Protein AF-A0A939X6S9-F1 (afdb_monomer_lite)

Sequence (75 aa):
MKCRYCADTLRVMNEKLLSKIGEKCGGNPDGFHVAVSNGDNCVYCGNPVTCKLGKPLTKYGNNCKNSPTGLHCLQ

pLDDT: mean 87.46, std 3.94, range [68.38, 92.25]

Structure (mmCIF, N/CA/C/O backbone):
data_AF-A0A939X6S9-F1
#
_entry.id   AF-A0A939X6S9-F1
#
loop_
_atom_site.group_PDB
_atom_site.id
_atom_site.type_symbol
_atom_site.label_atom_id
_atom_site.label_alt_id
_atom_site.label_comp_id
_atom_site.label_asym_id
_atom_site.label_entity_id
_atom_site.label_seq_id
_atom_site.pdbx_PDB_ins_code
_atom_site.Cartn_x
_atom_site.Cartn_y
_atom_site.Cartn_z
_atom_site.occupancy
_atom_site.B_iso_or_equiv
_atom_site.auth_seq_id
_atom_site.auth_comp_id
_atom_site.auth_asym_id
_atom_site.auth_atom_id
_atom_site.pdbx_PDB_model_num
ATOM 1 N N . MET A 1 1 ? 3.018 -6.986 2.380 1.00 87.00 1 MET A N 1
ATOM 2 C CA . MET A 1 1 ? 1.930 -6.921 1.371 1.00 87.00 1 MET A CA 1
ATOM 3 C C . MET A 1 1 ? 2.549 -7.013 -0.020 1.00 87.00 1 MET A C 1
ATOM 5 O O . MET A 1 1 ? 3.768 -6.914 -0.105 1.00 87.00 1 MET A O 1
ATOM 9 N N . LYS A 1 2 ? 1.775 -7.214 -1.091 1.00 91.44 2 LYS A N 1
ATOM 10 C CA . LYS A 1 2 ? 2.296 -7.201 -2.474 1.00 91.44 2 LYS A CA 1
ATOM 11 C C . LYS A 1 2 ? 1.663 -6.080 -3.283 1.00 91.44 2 LYS A C 1
ATOM 13 O O . LYS A 1 2 ? 0.536 -5.712 -2.987 1.00 91.44 2 LYS A O 1
ATOM 18 N N . CYS A 1 3 ? 2.362 -5.546 -4.276 1.00 91.88 3 CYS A N 1
ATOM 19 C CA . CYS A 1 3 ? 1.811 -4.566 -5.203 1.00 91.88 3 CYS A CA 1
ATOM 20 C C . CYS A 1 3 ? 0.861 -5.248 -6.189 1.00 91.88 3 CYS A C 1
ATOM 22 O O . CYS A 1 3 ? 1.221 -6.262 -6.780 1.00 91.88 3 CYS A O 1
ATOM 24 N N . ARG A 1 4 ? -0.318 -4.669 -6.415 1.00 91.19 4 ARG A 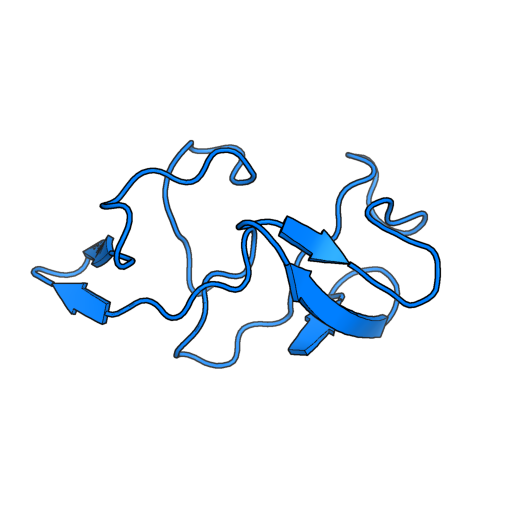N 1
ATOM 25 C CA . ARG A 1 4 ? -1.298 -5.144 -7.398 1.00 91.19 4 ARG A CA 1
ATOM 26 C C . ARG A 1 4 ? -0.780 -5.054 -8.837 1.00 91.19 4 ARG A C 1
ATOM 28 O O . ARG A 1 4 ? -1.144 -5.888 -9.654 1.00 91.19 4 ARG A O 1
ATOM 35 N N . TYR A 1 5 ? 0.066 -4.066 -9.130 1.00 90.88 5 TYR A N 1
ATOM 36 C CA . TYR A 1 5 ? 0.526 -3.774 -10.490 1.00 90.88 5 TYR A CA 1
ATOM 37 C C . TYR A 1 5 ? 1.857 -4.442 -10.847 1.00 90.88 5 TYR A C 1
ATOM 39 O O . TYR A 1 5 ? 1.968 -5.069 -11.892 1.00 90.88 5 TYR A O 1
ATOM 47 N N . CYS A 1 6 ? 2.875 -4.332 -9.985 1.00 89.50 6 CYS A N 1
ATOM 48 C CA . CYS A 1 6 ? 4.207 -4.892 -10.259 1.00 89.50 6 CYS A CA 1
ATOM 49 C C . CYS A 1 6 ? 4.497 -6.210 -9.525 1.00 89.50 6 CYS A C 1
ATOM 51 O O . CYS A 1 6 ? 5.612 -6.708 -9.613 1.00 89.50 6 CYS A O 1
ATOM 53 N N . ALA A 1 7 ? 3.536 -6.755 -8.766 1.00 90.25 7 ALA A N 1
ATOM 54 C CA . ALA A 1 7 ? 3.665 -7.976 -7.953 1.00 90.25 7 ALA A CA 1
ATOM 55 C C . ALA A 1 7 ? 4.784 -7.973 -6.886 1.00 90.25 7 ALA A C 1
ATOM 57 O O . ALA A 1 7 ? 4.921 -8.940 -6.129 1.00 90.25 7 ALA A O 1
ATOM 58 N N . ASP A 1 8 ? 5.542 -6.882 -6.768 1.00 91.25 8 ASP A N 1
ATOM 59 C CA . ASP A 1 8 ? 6.611 -6.743 -5.790 1.00 91.25 8 ASP A CA 1
ATOM 60 C C . ASP A 1 8 ? 6.114 -6.796 -4.353 1.00 91.25 8 ASP A C 1
ATOM 62 O O . ASP A 1 8 ? 4.996 -6.397 -4.024 1.00 91.25 8 ASP A O 1
ATOM 66 N N . THR A 1 9 ? 7.008 -7.209 -3.460 1.00 92.06 9 THR A N 1
ATOM 67 C CA . THR A 1 9 ? 6.759 -7.129 -2.023 1.00 92.06 9 THR A CA 1
ATOM 68 C C . THR A 1 9 ? 6.868 -5.684 -1.549 1.00 92.06 9 THR A C 1
ATOM 70 O O . THR A 1 9 ? 7.918 -5.058 -1.673 1.00 92.06 9 THR A O 1
ATOM 73 N N . LEU A 1 10 ? 5.787 -5.191 -0.950 1.00 91.81 10 LEU A N 1
ATOM 74 C CA . LEU A 1 10 ? 5.679 -3.853 -0.392 1.00 91.81 10 LEU A CA 1
ATOM 75 C C . LEU A 1 10 ? 5.919 -3.849 1.114 1.00 91.81 10 LEU A C 1
ATOM 77 O O . LEU A 1 10 ? 5.396 -4.694 1.856 1.00 91.81 10 LEU A O 1
ATOM 81 N N . ARG A 1 11 ? 6.659 -2.833 1.547 1.00 91.31 11 ARG A N 1
ATOM 82 C CA . ARG A 1 11 ? 6.881 -2.440 2.935 1.00 91.31 11 ARG A CA 1
ATOM 83 C C . ARG A 1 11 ? 6.255 -1.074 3.176 1.00 91.31 11 ARG A C 1
ATOM 85 O O . ARG A 1 11 ? 6.128 -0.269 2.259 1.00 91.31 11 ARG A O 1
ATOM 92 N N . VAL A 1 12 ? 5.864 -0.835 4.419 1.00 88.88 12 VAL A N 1
ATOM 93 C CA . VAL A 1 12 ? 5.240 0.418 4.840 1.00 88.88 12 VAL A CA 1
ATOM 94 C C . VAL A 1 12 ? 6.282 1.261 5.550 1.00 88.88 12 VAL A C 1
ATOM 96 O O . VAL A 1 12 ? 6.905 0.783 6.496 1.00 88.88 12 VAL A O 1
ATOM 99 N N . MET A 1 13 ? 6.473 2.502 5.113 1.00 86.44 13 MET A N 1
ATOM 100 C CA . MET A 1 13 ? 7.374 3.450 5.769 1.00 86.44 13 MET A CA 1
ATOM 101 C C . MET A 1 13 ? 6.785 4.852 5.672 1.00 86.44 13 MET A C 1
ATOM 103 O O . MET A 1 13 ? 6.436 5.281 4.578 1.00 86.44 13 MET A O 1
ATOM 107 N N . ASN A 1 14 ? 6.659 5.556 6.802 1.00 83.31 14 ASN A N 1
ATOM 108 C CA . ASN A 1 14 ? 6.091 6.913 6.864 1.00 83.31 14 ASN A CA 1
ATOM 109 C C . ASN A 1 14 ? 4.806 7.075 6.034 1.00 83.31 14 ASN A C 1
ATOM 111 O O . ASN A 1 14 ? 4.703 7.969 5.200 1.00 83.31 14 ASN A O 1
ATOM 115 N N . GLU A 1 15 ? 3.841 6.173 6.243 1.00 83.31 15 GLU A N 1
ATOM 116 C CA . GLU A 1 15 ? 2.543 6.195 5.553 1.00 83.31 15 GLU A CA 1
ATOM 117 C C . GLU A 1 15 ? 2.630 6.024 4.027 1.00 83.31 15 GLU A C 1
ATOM 119 O O . GLU A 1 15 ? 1.686 6.360 3.318 1.00 83.31 15 GLU A O 1
ATOM 124 N N . LYS A 1 16 ? 3.737 5.486 3.508 1.00 85.88 16 LYS A N 1
ATOM 125 C CA . LYS A 1 16 ? 3.946 5.180 2.090 1.00 85.88 16 LYS A CA 1
ATOM 126 C C . LYS A 1 16 ? 4.258 3.706 1.871 1.00 85.88 16 LYS A C 1
ATOM 128 O O . LYS A 1 16 ? 4.807 3.027 2.741 1.00 85.88 16 LYS A O 1
ATOM 133 N N . LEU A 1 17 ? 3.935 3.235 0.670 1.00 90.00 17 LEU A N 1
ATOM 134 C CA . LEU A 1 17 ? 4.285 1.907 0.185 1.00 90.00 17 LEU A CA 1
ATOM 135 C C . LEU A 1 17 ? 5.597 1.967 -0.592 1.00 90.00 17 LEU A C 1
ATOM 137 O O . LEU A 1 17 ? 5.712 2.714 -1.559 1.00 90.00 17 LEU A O 1
ATOM 141 N N . LEU A 1 18 ? 6.565 1.153 -0.180 1.00 91.06 18 LEU A N 1
ATOM 142 C CA . LEU A 1 18 ? 7.850 1.010 -0.856 1.00 91.06 18 LEU A CA 1
ATOM 143 C C . LEU A 1 18 ? 8.080 -0.435 -1.285 1.00 91.06 18 LEU A C 1
ATOM 145 O O . LEU A 1 18 ? 7.901 -1.363 -0.494 1.00 91.06 18 LEU A O 1
ATOM 149 N N . SER A 1 19 ? 8.516 -0.614 -2.526 1.00 91.19 19 SER A N 1
ATOM 150 C CA . SER A 1 19 ? 9.117 -1.849 -3.028 1.00 91.19 19 SER A CA 1
ATOM 151 C C . SER A 1 19 ? 10.642 -1.825 -2.822 1.00 91.19 19 SER A C 1
ATOM 153 O O . SER A 1 19 ? 11.212 -0.836 -2.360 1.00 91.19 19 SER A O 1
ATOM 155 N N . LYS A 1 20 ? 11.338 -2.898 -3.222 1.00 86.62 20 LYS A N 1
ATOM 156 C CA . LYS A 1 20 ? 12.806 -2.915 -3.378 1.00 86.62 20 LYS A CA 1
ATOM 157 C C . LYS A 1 20 ? 13.326 -1.768 -4.252 1.00 86.62 20 LYS A C 1
ATOM 159 O O . LYS A 1 20 ? 14.446 -1.319 -4.046 1.00 86.62 20 LYS A O 1
ATOM 164 N N . ILE A 1 21 ? 12.521 -1.324 -5.215 1.00 81.12 21 ILE A N 1
ATOM 165 C CA . ILE A 1 21 ? 12.873 -0.296 -6.205 1.00 81.12 21 ILE A CA 1
ATOM 166 C C . ILE A 1 21 ? 12.569 1.129 -5.686 1.00 81.12 21 ILE A C 1
ATOM 168 O O . ILE A 1 21 ? 12.870 2.113 -6.354 1.00 81.12 21 ILE A O 1
ATOM 172 N N . GLY A 1 22 ? 11.993 1.260 -4.484 1.00 86.38 22 GLY A N 1
ATOM 173 C CA . GLY A 1 22 ? 11.621 2.541 -3.877 1.00 86.38 22 GLY A CA 1
ATOM 174 C C . GLY A 1 22 ? 10.109 2.767 -3.834 1.00 86.38 22 GLY A C 1
ATOM 175 O O . GLY A 1 22 ? 9.334 1.818 -3.753 1.00 86.38 22 GLY A O 1
ATOM 176 N N . GLU A 1 23 ? 9.684 4.034 -3.832 1.00 85.12 23 GLU A N 1
ATOM 177 C CA . GLU A 1 23 ? 8.263 4.421 -3.727 1.00 85.12 23 GLU A CA 1
ATOM 178 C C . GLU A 1 23 ? 7.504 4.365 -5.061 1.00 85.12 23 GLU A C 1
ATOM 180 O O . GLU A 1 23 ? 6.272 4.398 -5.079 1.00 85.12 23 GLU A O 1
ATOM 185 N N . LYS A 1 24 ? 8.237 4.285 -6.178 1.00 87.88 24 LYS A N 1
ATOM 186 C CA . LYS A 1 24 ? 7.665 4.329 -7.521 1.00 87.88 24 LYS A CA 1
ATOM 187 C C . LYS A 1 24 ? 7.324 2.940 -8.045 1.00 87.88 24 LYS A C 1
ATOM 189 O O . LYS A 1 24 ? 8.172 2.051 -8.092 1.00 87.88 24 LYS A O 1
ATOM 194 N N . CYS A 1 25 ? 6.104 2.799 -8.551 1.00 88.25 25 CYS A N 1
ATOM 195 C CA . CYS A 1 25 ? 5.646 1.608 -9.245 1.00 88.25 25 CYS A CA 1
ATOM 196 C C . CYS A 1 25 ? 5.641 1.835 -10.756 1.00 88.25 25 CYS A C 1
ATOM 198 O O . CYS A 1 25 ? 4.769 2.527 -11.268 1.00 88.25 25 CYS A O 1
ATOM 200 N N . GLY A 1 26 ? 6.558 1.192 -11.482 1.00 84.06 26 GLY A N 1
ATOM 201 C CA . GLY A 1 26 ? 6.562 1.245 -12.951 1.00 84.06 26 GLY A CA 1
ATOM 202 C C . GLY A 1 26 ? 5.370 0.540 -13.616 1.00 84.06 26 GLY A C 1
ATOM 203 O O . GLY A 1 26 ? 5.125 0.754 -14.795 1.00 84.06 26 GLY A O 1
ATOM 204 N N . GLY A 1 27 ? 4.629 -0.293 -12.875 1.00 83.12 27 GLY A N 1
ATOM 205 C CA . GLY A 1 27 ? 3.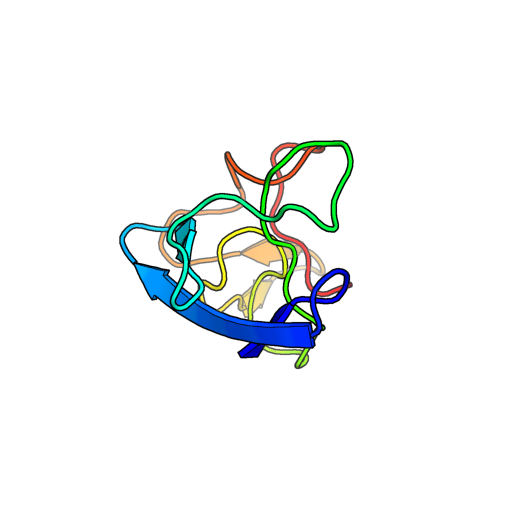437 -0.984 -13.380 1.00 83.12 27 GLY A CA 1
ATOM 206 C C . GLY A 1 27 ? 2.130 -0.203 -13.212 1.00 83.12 27 GLY A C 1
ATOM 207 O O . GLY A 1 27 ? 1.112 -0.633 -13.744 1.00 83.12 27 GLY A O 1
ATOM 208 N N . ASN A 1 28 ? 2.134 0.901 -12.458 1.00 84.62 28 ASN A N 1
ATOM 209 C CA . ASN A 1 28 ? 0.956 1.741 -12.251 1.00 84.62 28 ASN A CA 1
ATOM 210 C C . ASN A 1 28 ? 1.109 3.043 -13.063 1.00 84.62 28 ASN A C 1
ATOM 212 O O . ASN A 1 28 ? 2.142 3.695 -12.905 1.00 84.62 28 ASN A O 1
ATOM 216 N N . PRO A 1 29 ? 0.128 3.463 -13.884 1.00 81.75 29 PRO A N 1
ATOM 217 C CA . PRO A 1 29 ? 0.191 4.733 -14.619 1.00 81.75 29 PRO A CA 1
ATOM 218 C C . PRO A 1 29 ? 0.370 5.970 -13.725 1.00 81.75 29 PRO A C 1
ATOM 220 O O . PRO A 1 29 ? 1.072 6.897 -14.119 1.00 81.75 29 PRO A O 1
ATOM 223 N N . ASP A 1 30 ? -0.175 5.972 -12.504 1.00 82.44 30 ASP A N 1
ATOM 224 C CA . ASP A 1 30 ? 0.045 7.056 -11.530 1.00 82.44 30 ASP A CA 1
ATOM 225 C C . ASP A 1 30 ? 1.450 7.037 -10.905 1.00 82.44 30 ASP A C 1
ATOM 227 O O . ASP A 1 30 ? 1.824 7.931 -10.149 1.00 82.44 30 ASP A O 1
ATOM 231 N N . GLY A 1 31 ? 2.243 5.997 -11.171 1.00 84.38 31 GLY A N 1
ATOM 232 C CA . GLY A 1 31 ? 3.610 5.862 -10.679 1.00 84.38 31 GLY A CA 1
ATOM 233 C C . GLY A 1 31 ? 3.734 5.484 -9.201 1.00 84.38 31 GLY A C 1
ATOM 234 O O . GLY A 1 31 ? 4.856 5.333 -8.727 1.00 84.38 31 GLY A O 1
ATOM 235 N N . PHE A 1 32 ? 2.635 5.284 -8.468 1.00 87.00 32 PHE A N 1
ATOM 236 C CA . PHE A 1 32 ? 2.642 4.888 -7.051 1.00 87.00 32 PHE A CA 1
ATOM 237 C C . PHE A 1 32 ? 2.282 3.414 -6.850 1.00 87.00 32 PHE A C 1
ATOM 239 O O . PHE A 1 32 ? 1.527 2.828 -7.625 1.00 87.00 32 PHE A O 1
ATOM 246 N N . HIS A 1 33 ? 2.798 2.792 -5.790 1.00 91.38 33 HIS A N 1
ATOM 247 C CA . HIS A 1 33 ? 2.405 1.429 -5.431 1.00 91.38 33 HIS A CA 1
ATOM 248 C C . HIS A 1 33 ? 0.989 1.374 -4.849 1.00 91.38 33 HIS A C 1
ATOM 250 O O . HIS A 1 33 ? 0.624 2.189 -4.007 1.00 91.38 33 HIS A O 1
ATOM 256 N N . VAL A 1 34 ? 0.233 0.344 -5.235 1.00 91.75 34 VAL A N 1
ATOM 257 C CA . VAL A 1 34 ? -1.049 -0.019 -4.616 1.00 91.75 34 VAL A CA 1
ATOM 258 C C . VAL A 1 34 ? -0.936 -1.451 -4.127 1.00 91.75 34 VAL A C 1
ATOM 260 O O . VAL A 1 34 ? -0.617 -2.349 -4.908 1.00 91.75 34 VAL A O 1
ATOM 263 N N . ALA A 1 35 ? -1.133 -1.667 -2.834 1.00 91.75 35 ALA A N 1
ATOM 264 C CA . ALA A 1 35 ? -1.072 -2.981 -2.226 1.00 91.75 35 ALA A CA 1
ATOM 265 C C . ALA A 1 35 ? -2.322 -3.808 -2.553 1.00 91.75 35 ALA A C 1
ATOM 267 O O . ALA A 1 35 ? -3.424 -3.287 -2.660 1.00 91.75 35 ALA A O 1
ATOM 268 N N . VAL A 1 36 ? -2.141 -5.117 -2.693 1.00 91.25 36 VAL A N 1
ATOM 269 C CA . VAL A 1 36 ? -3.236 -6.083 -2.678 1.00 91.25 36 VAL A CA 1
ATOM 270 C C . VAL A 1 36 ? -3.808 -6.129 -1.268 1.00 91.25 36 VAL A C 1
ATOM 272 O O . VAL A 1 36 ? -3.055 -6.263 -0.297 1.00 91.25 36 VAL A O 1
ATOM 275 N N . SER A 1 37 ? -5.128 -6.041 -1.182 1.00 88.31 37 SER A N 1
ATOM 276 C CA . SER A 1 37 ? -5.868 -6.097 0.069 1.00 88.31 37 SER A CA 1
ATOM 277 C C . SER A 1 37 ? -5.630 -7.377 0.832 1.00 88.31 37 SER A C 1
ATOM 279 O O . SER A 1 37 ? -5.689 -8.479 0.290 1.00 88.31 37 SER A O 1
ATOM 281 N N . ASN A 1 38 ? -5.404 -7.209 2.125 1.00 84.88 38 ASN A N 1
ATOM 282 C CA . ASN A 1 38 ? -5.339 -8.286 3.101 1.00 84.88 38 ASN A CA 1
ATOM 283 C C . ASN A 1 38 ? -6.464 -8.199 4.145 1.00 84.88 38 ASN A C 1
ATOM 285 O O . ASN A 1 38 ? -6.461 -8.991 5.073 1.00 84.88 38 ASN A O 1
ATOM 289 N N . GLY A 1 39 ? -7.395 -7.248 4.008 1.00 85.75 3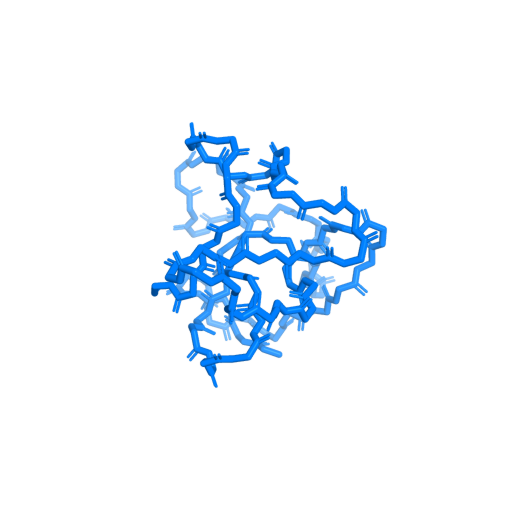9 GLY A N 1
ATOM 290 C CA . GLY A 1 39 ? -8.510 -7.036 4.940 1.00 85.75 39 GLY A CA 1
ATOM 291 C C . GLY A 1 39 ? -8.191 -6.139 6.141 1.00 85.75 39 GLY A C 1
ATOM 292 O O . GLY A 1 39 ? -9.112 -5.556 6.702 1.00 85.75 39 GLY A O 1
ATOM 293 N N . ASP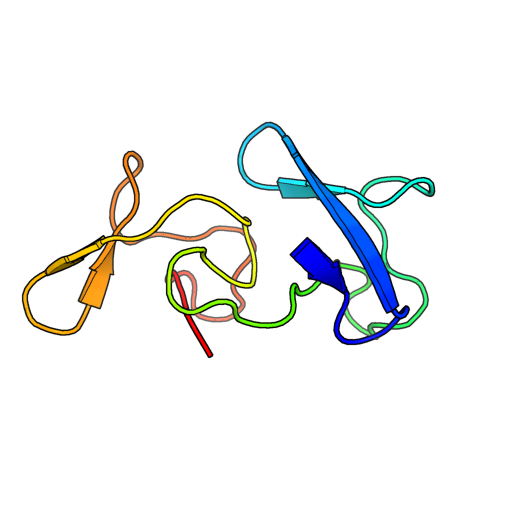 A 1 40 ? -6.911 -5.947 6.473 1.00 88.62 40 ASP A N 1
ATOM 294 C CA . ASP A 1 40 ? -6.484 -5.232 7.688 1.00 88.62 40 ASP A CA 1
ATOM 295 C C . ASP A 1 40 ? -5.674 -3.955 7.417 1.00 88.62 40 ASP A C 1
ATOM 297 O O . ASP A 1 40 ? -5.514 -3.115 8.303 1.00 88.62 40 ASP A O 1
ATOM 301 N N . ASN A 1 41 ? -5.128 -3.777 6.211 1.00 91.25 41 ASN A N 1
ATOM 302 C CA . ASN A 1 41 ? -4.246 -2.659 5.874 1.00 91.25 41 ASN A CA 1
ATOM 303 C C . ASN A 1 41 ? -4.780 -1.840 4.700 1.00 91.25 41 ASN A C 1
ATOM 305 O O . ASN A 1 41 ? -5.278 -2.374 3.712 1.00 91.25 41 ASN A O 1
ATOM 309 N N . CYS A 1 42 ? -4.603 -0.521 4.778 1.00 92.12 42 CYS A N 1
ATOM 310 C CA . CYS A 1 42 ? -4.947 0.373 3.683 1.00 92.12 42 CYS A CA 1
ATOM 311 C C . CYS A 1 42 ? -4.130 0.038 2.425 1.00 92.12 42 CYS A C 1
ATOM 313 O O . CYS A 1 42 ? -2.900 0.037 2.473 1.00 92.12 42 CYS A O 1
ATOM 315 N N . VAL A 1 43 ? -4.782 -0.130 1.277 1.00 92.25 43 VAL A N 1
ATOM 316 C CA . VAL A 1 43 ? -4.114 -0.478 0.011 1.00 92.25 43 VAL A CA 1
ATOM 317 C C . VAL A 1 43 ? -3.210 0.623 -0.545 1.00 92.25 43 VAL A C 1
ATOM 319 O O . VAL A 1 43 ? -2.344 0.339 -1.363 1.00 92.25 43 VAL A O 1
ATOM 322 N N . TYR A 1 44 ? -3.362 1.871 -0.097 1.00 91.62 44 TYR A N 1
ATOM 323 C CA . TYR A 1 44 ? -2.596 3.020 -0.606 1.00 91.62 44 TYR A CA 1
ATOM 324 C C . TYR A 1 44 ? -1.436 3.448 0.301 1.00 91.62 44 TYR A C 1
ATOM 326 O O . TYR A 1 44 ? -0.386 3.883 -0.167 1.00 91.62 44 TYR A O 1
ATOM 334 N N . CYS A 1 45 ? -1.608 3.359 1.621 1.00 90.44 45 CYS A N 1
ATOM 335 C CA . CYS A 1 45 ? -0.572 3.753 2.586 1.00 90.44 45 CYS A CA 1
ATOM 336 C C . CYS A 1 45 ? -0.014 2.583 3.391 1.00 90.44 45 CYS A C 1
ATOM 338 O O . CYS A 1 45 ? 0.951 2.758 4.124 1.00 90.44 45 CYS A O 1
ATOM 340 N N . GLY A 1 46 ? -0.627 1.403 3.297 1.00 90.44 46 GLY A N 1
ATOM 341 C CA . GLY A 1 46 ? -0.228 0.189 4.000 1.00 90.44 46 GLY A CA 1
ATOM 342 C C . GLY A 1 46 ? -0.426 0.197 5.510 1.00 90.44 46 GLY A C 1
ATOM 343 O O . GLY A 1 46 ? -0.226 -0.827 6.160 1.00 90.44 46 GLY A O 1
ATOM 344 N N . ASN A 1 47 ? -0.835 1.324 6.086 1.00 91.12 47 ASN A N 1
ATOM 345 C CA . ASN A 1 47 ? -1.103 1.404 7.511 1.00 91.12 47 ASN A CA 1
ATOM 346 C C . ASN A 1 47 ? -2.270 0.485 7.897 1.00 91.12 47 ASN A C 1
ATOM 348 O O . ASN A 1 47 ? -3.234 0.379 7.131 1.00 91.12 47 ASN A O 1
ATOM 352 N N . PRO A 1 48 ? -2.196 -0.151 9.078 1.00 90.31 48 PRO A N 1
ATOM 353 C CA . PRO A 1 48 ? -3.299 -0.935 9.605 1.00 90.31 48 PRO A CA 1
ATOM 354 C C . PRO A 1 48 ? -4.513 -0.030 9.801 1.00 90.31 48 PRO A C 1
ATOM 356 O O . PRO A 1 48 ? -4.398 1.072 10.351 1.00 90.31 48 PRO A O 1
ATOM 359 N N . VAL A 1 49 ? -5.656 -0.493 9.313 1.00 90.56 49 VAL A N 1
ATOM 360 C CA . VAL A 1 49 ? -6.934 0.200 9.398 1.00 90.56 49 VAL A CA 1
ATOM 361 C C . VAL A 1 49 ? -7.882 -0.573 10.297 1.00 90.56 49 VAL A C 1
ATOM 363 O O . VAL A 1 49 ? -7.969 -1.793 10.256 1.00 90.56 49 VAL A O 1
ATOM 366 N N . THR A 1 50 ? -8.639 0.159 11.096 1.00 89.50 50 THR A N 1
ATOM 367 C CA . THR A 1 50 ? -9.775 -0.356 11.846 1.00 89.50 50 THR A CA 1
ATOM 368 C C . THR A 1 50 ? -11.044 0.200 11.218 1.00 89.50 50 THR A C 1
ATOM 370 O O . THR A 1 50 ? -11.158 1.407 10.992 1.00 89.50 50 THR A O 1
ATOM 373 N N . CYS A 1 51 ? -12.021 -0.658 10.937 1.00 82.62 51 CYS A N 1
ATOM 374 C CA . CYS A 1 51 ? -13.328 -0.211 10.473 1.00 82.62 51 CYS A CA 1
ATOM 375 C C . CYS A 1 51 ? -14.160 0.275 11.661 1.00 82.62 51 CYS A C 1
ATOM 377 O O . CYS A 1 51 ? -14.603 -0.519 12.487 1.00 82.62 51 CYS A O 1
ATOM 379 N N . LYS A 1 52 ? -14.407 1.585 11.737 1.00 82.56 52 LYS A N 1
ATOM 380 C CA . LYS A 1 52 ? -15.319 2.180 12.721 1.00 82.56 52 LYS A CA 1
ATOM 381 C C . LYS A 1 52 ? -16.487 2.809 11.969 1.00 82.56 52 LYS A C 1
ATOM 383 O O . LYS A 1 52 ? -16.264 3.620 11.075 1.00 82.56 52 LYS A O 1
ATOM 388 N N . LEU A 1 53 ? -17.723 2.418 12.296 1.00 81.88 53 LEU A N 1
ATOM 389 C CA . LEU A 1 53 ? -18.940 2.881 11.598 1.00 81.88 53 LEU A CA 1
ATOM 390 C C . LEU A 1 53 ? -18.882 2.667 10.068 1.00 81.88 53 LEU A C 1
ATOM 392 O O . LEU A 1 53 ? -19.279 3.536 9.295 1.00 81.88 53 LEU A O 1
ATOM 396 N N . GLY A 1 54 ? -18.317 1.540 9.621 1.00 80.06 54 GLY A N 1
ATOM 397 C CA . GLY A 1 54 ? -18.179 1.224 8.193 1.00 80.06 54 GLY A CA 1
ATOM 398 C C . GLY A 1 54 ? -17.118 2.040 7.444 1.00 80.06 54 GLY A C 1
ATOM 399 O O . GLY A 1 54 ? -17.022 1.929 6.226 1.00 80.06 54 GLY A O 1
ATOM 400 N N . LYS A 1 55 ? -16.305 2.846 8.142 1.00 83.50 55 LYS A N 1
ATOM 401 C CA . LYS A 1 55 ? -15.225 3.640 7.541 1.00 83.50 55 LYS A CA 1
ATOM 402 C C . LYS A 1 55 ? -13.857 3.124 7.993 1.00 83.50 55 LYS A C 1
ATOM 404 O O . LYS A 1 55 ? -13.656 2.957 9.199 1.00 83.50 55 LYS A O 1
ATOM 409 N N . PRO A 1 56 ? -12.909 2.882 7.072 1.00 86.81 56 PRO A N 1
ATOM 410 C CA . PRO A 1 56 ? -11.541 2.541 7.438 1.00 86.81 56 PRO A CA 1
ATOM 411 C C . PRO A 1 56 ? -10.843 3.759 8.061 1.00 86.81 56 PRO A C 1
ATOM 413 O O . PRO A 1 56 ? -10.765 4.829 7.456 1.00 86.81 56 PRO A O 1
ATOM 416 N N . LEU A 1 57 ? -10.336 3.591 9.280 1.00 89.62 57 LEU A N 1
ATOM 417 C CA . LEU A 1 57 ? -9.534 4.581 9.998 1.00 89.62 57 LEU A CA 1
ATOM 418 C C . LEU A 1 57 ? -8.172 3.996 10.348 1.00 89.62 57 LEU A C 1
ATOM 420 O O . LEU A 1 57 ? -8.085 2.854 10.780 1.00 89.62 57 LEU A O 1
ATOM 424 N N . THR A 1 58 ? -7.120 4.796 10.241 1.00 88.12 58 THR A N 1
ATOM 425 C CA . THR A 1 58 ? -5.805 4.471 10.806 1.00 88.12 58 THR A CA 1
ATOM 426 C C . THR A 1 58 ? -5.560 5.276 12.081 1.00 88.12 58 THR A C 1
ATOM 428 O O . THR A 1 58 ? -6.353 6.140 12.462 1.00 88.12 58 THR A O 1
ATOM 431 N N . LYS A 1 59 ? -4.403 5.058 12.718 1.00 85.06 59 LYS A N 1
ATOM 432 C CA . LYS A 1 59 ? -3.922 5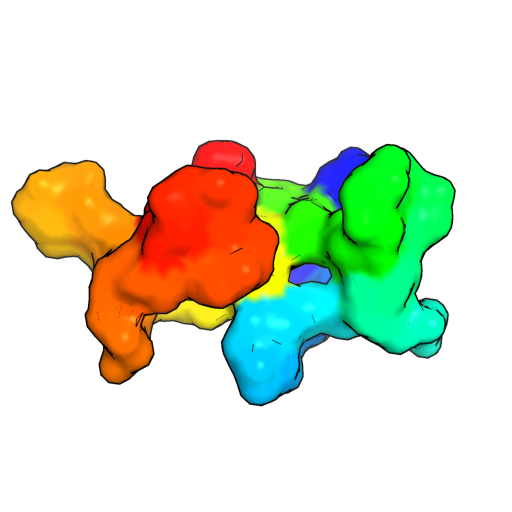.896 13.830 1.00 85.06 59 LYS A CA 1
ATOM 433 C C . LYS A 1 59 ? -3.762 7.385 13.475 1.00 85.06 59 LYS A C 1
ATOM 435 O O . LYS A 1 59 ? -3.666 8.205 14.378 1.00 85.06 59 LYS A O 1
ATOM 440 N N . TYR A 1 60 ? -3.736 7.727 12.184 1.00 82.88 60 TYR A N 1
ATOM 441 C CA . TYR A 1 60 ? -3.637 9.099 11.677 1.00 82.88 60 TYR A CA 1
ATOM 442 C C . TYR A 1 60 ? -5.002 9.698 11.292 1.00 82.88 60 TYR A C 1
ATOM 444 O O . TYR A 1 60 ? -5.072 10.821 10.800 1.00 82.88 60 TYR A O 1
ATOM 452 N N . GLY A 1 61 ? -6.098 8.966 11.524 1.00 86.88 61 GLY A N 1
ATOM 453 C CA . GLY A 1 61 ? -7.458 9.381 11.189 1.00 86.88 61 GLY A CA 1
ATOM 454 C C . GLY A 1 61 ? -8.008 8.669 9.953 1.00 86.88 61 GLY A C 1
ATOM 455 O O . GLY A 1 61 ? -7.641 7.538 9.644 1.00 86.88 61 GLY A O 1
ATOM 456 N N . ASN A 1 62 ? -8.952 9.313 9.267 1.00 87.81 62 ASN A N 1
ATOM 457 C CA . ASN A 1 62 ? -9.615 8.776 8.073 1.00 87.81 62 ASN A CA 1
ATOM 458 C C . ASN A 1 62 ? -8.939 9.190 6.753 1.00 87.81 62 ASN A C 1
ATOM 460 O O . ASN A 1 62 ? -9.287 8.648 5.703 1.00 87.81 62 ASN A O 1
ATOM 464 N N . ASN A 1 63 ? -8.015 10.153 6.795 1.00 88.81 63 ASN A N 1
ATOM 465 C CA . ASN A 1 63 ? -7.415 10.743 5.607 1.00 88.81 63 ASN A CA 1
ATOM 466 C C . ASN A 1 63 ? -6.204 9.941 5.115 1.00 88.81 63 ASN A C 1
ATOM 468 O O . ASN A 1 63 ? -5.316 9.586 5.885 1.00 88.81 63 ASN A O 1
ATOM 472 N N . CYS A 1 64 ? -6.144 9.705 3.809 1.00 89.19 64 CYS A N 1
ATOM 473 C CA . CYS A 1 64 ? -5.031 9.034 3.161 1.00 89.19 64 CYS A CA 1
ATOM 474 C C . CYS A 1 64 ? -4.519 9.873 1.992 1.00 89.19 64 CYS A C 1
ATOM 476 O O . CYS A 1 64 ? -5.146 9.914 0.938 1.00 89.19 64 CYS A O 1
ATOM 478 N N . LYS A 1 65 ? -3.344 10.487 2.161 1.00 85.44 65 LYS A N 1
ATOM 479 C CA . LYS A 1 65 ? -2.700 11.326 1.131 1.00 85.44 65 LYS A CA 1
ATOM 480 C C . LYS A 1 65 ? -2.337 10.566 -0.147 1.00 85.44 65 LYS A C 1
ATOM 482 O O . LYS A 1 65 ? -2.260 11.168 -1.207 1.00 85.44 65 LYS A O 1
ATOM 487 N N . ASN A 1 66 ? -2.119 9.256 -0.041 1.00 85.06 66 ASN A N 1
ATOM 488 C CA . ASN A 1 66 ? -1.776 8.402 -1.182 1.00 85.06 66 ASN A CA 1
ATOM 489 C C . ASN A 1 66 ? -3.012 7.817 -1.876 1.00 85.06 66 ASN A C 1
ATOM 491 O O . ASN A 1 66 ? -2.871 7.083 -2.849 1.00 85.06 66 ASN A O 1
ATOM 495 N N . SER A 1 67 ? -4.208 8.059 -1.334 1.00 86.69 67 SER A N 1
ATOM 496 C CA . SER A 1 67 ? -5.453 7.599 -1.933 1.00 86.69 67 SER A CA 1
ATOM 497 C C . SER A 1 67 ? -5.995 8.678 -2.868 1.00 86.69 67 SER A C 1
ATOM 499 O O . SER A 1 67 ? -6.061 9.839 -2.456 1.00 86.69 67 SER A O 1
ATOM 501 N N . PRO A 1 68 ? -6.457 8.329 -4.080 1.00 84.81 68 PRO A N 1
ATOM 502 C CA . PRO A 1 68 ? -7.040 9.295 -5.013 1.00 84.81 68 PRO A CA 1
ATOM 503 C C . PRO A 1 68 ? -8.316 9.951 -4.463 1.00 84.81 68 PRO A C 1
ATOM 505 O O . PRO A 1 68 ? -8.653 11.068 -4.839 1.00 84.81 68 PRO A O 1
ATOM 508 N N . THR A 1 69 ? -9.017 9.287 -3.538 1.00 87.06 69 THR A N 1
ATOM 509 C CA . THR A 1 69 ? -10.207 9.829 -2.862 1.00 87.06 69 THR A CA 1
ATOM 510 C C . THR A 1 69 ? -9.874 10.590 -1.578 1.00 87.06 69 THR A C 1
ATOM 512 O O . THR A 1 69 ? -10.773 11.101 -0.912 1.00 87.06 69 THR A O 1
ATOM 515 N N . GLY A 1 70 ? -8.600 10.628 -1.177 1.00 87.62 70 GLY A N 1
ATOM 516 C CA . GLY A 1 70 ? -8.165 11.207 0.092 1.00 87.62 70 GLY A CA 1
ATOM 517 C C . GLY A 1 70 ? -8.564 10.394 1.328 1.00 87.62 70 GLY A C 1
ATOM 518 O O . GLY A 1 70 ? -8.369 10.866 2.446 1.00 87.62 70 GLY A O 1
ATOM 519 N N . LEU A 1 71 ? -9.113 9.184 1.169 1.00 90.38 71 LEU A N 1
ATOM 520 C CA . LEU A 1 71 ? -9.579 8.326 2.266 1.00 90.38 71 LEU A CA 1
ATOM 521 C C . LEU A 1 71 ? -8.887 6.961 2.252 1.00 90.38 71 LEU A C 1
ATOM 523 O O . LEU A 1 71 ? -8.523 6.450 1.192 1.00 90.38 71 LEU A O 1
ATOM 527 N N . HIS A 1 72 ? -8.715 6.351 3.428 1.00 90.19 72 HIS A N 1
ATOM 528 C CA . HIS A 1 72 ? -8.214 4.976 3.510 1.00 90.19 72 HIS A CA 1
ATOM 529 C C . HIS A 1 72 ? -9.149 3.993 2.793 1.00 90.19 72 HIS A C 1
ATOM 531 O O . HIS A 1 72 ? -10.356 4.211 2.709 1.00 90.19 72 HIS A O 1
ATOM 537 N N . CYS A 1 73 ? -8.593 2.894 2.285 1.00 87.88 73 CYS A N 1
ATOM 538 C CA . CYS A 1 73 ? -9.363 1.883 1.568 1.00 87.88 73 CYS A CA 1
ATOM 539 C C . CYS A 1 73 ? -8.768 0.487 1.772 1.00 87.88 73 CYS A C 1
ATOM 541 O O . CYS A 1 73 ? -7.550 0.343 1.788 1.00 87.88 73 CYS A O 1
ATOM 543 N N . LEU A 1 74 ? -9.633 -0.516 1.919 1.00 85.44 74 LEU A N 1
ATOM 544 C CA . LEU A 1 74 ? -9.304 -1.939 2.100 1.00 85.44 74 LEU A CA 1
ATOM 545 C C . LEU A 1 74 ? -9.501 -2.769 0.819 1.00 85.44 74 LEU A C 1
ATOM 547 O O . LEU A 1 74 ? -9.529 -3.990 0.906 1.00 85.44 74 LEU A O 1
ATOM 551 N N . GLN A 1 75 ? -9.760 -2.112 -0.317 1.00 68.38 75 GLN A N 1
ATOM 552 C CA . GLN A 1 75 ? -10.368 -2.703 -1.515 1.00 68.38 75 GLN A CA 1
ATOM 553 C C . GLN A 1 75 ? -9.430 -3.580 -2.333 1.00 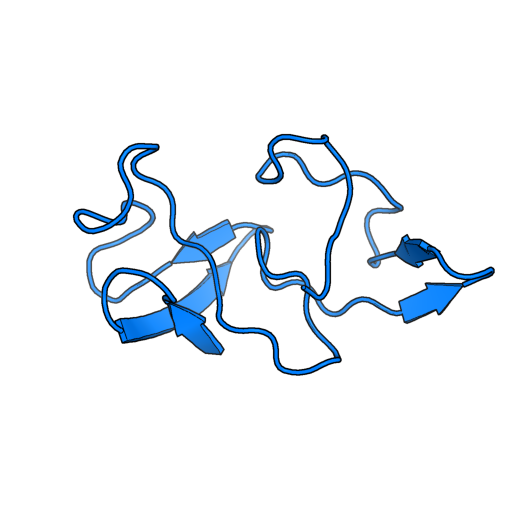68.38 75 GLN A C 1
ATOM 555 O O . GLN A 1 75 ? -8.463 -3.057 -2.922 1.00 68.38 75 GLN A O 1
#

Secondary structure (DSSP, 8-state):
-BBTTT-PBPEEETTEEEBTTBSB-TTSTTSB--BPP-SSB-TTT--B-EEETTEEEBTTBSB-TTSTTSB----

Radius of gyration: 11.42 Å; chains: 1; bounding box: 32×20×28 Å

Foldseek 3Di:
DAFPFQRFDWDADPQATAGVVGQADPRDPVRGTFQDAPPQAFRFRRAGFDQDPNATAHPVGQARPRDPVRGTDRD